Protein AF-A0A3B9A4X0-F1 (afdb_monomer_lite)

Radius of gyration: 16.97 Å; chains: 1; bounding box: 47×28×33 Å

pLDDT: mean 79.43, std 12.93, range [46.78, 94.56]

Foldseek 3Di:
DPQVDAPDPVSVVVVVVVVVCVVPQPPPAAEDEAEEEDQADDPPPPDDPDPVPSVVVVVVCVVVSHHYPYYFYHYNHDVPDCPDDRSVVVD

Secondary structure (DSSP, 8-state):
--TTS-SSHHHHHHHHHHHHHHHTSPTTPPEEEEEEE-S---SSS-SSSSSHHHHHHHHHHHHTT-EEEEEEEETT---S-S-SHHHHHH-

Structure (mmCIF, N/CA/C/O backbone):
data_AF-A0A3B9A4X0-F1
#
_entry.id   AF-A0A3B9A4X0-F1
#
loop_
_atom_site.group_PDB
_atom_site.id
_atom_site.type_symbol
_atom_site.label_atom_id
_atom_site.label_alt_id
_atom_site.label_comp_id
_atom_site.label_asym_id
_atom_site.label_entity_id
_atom_site.label_seq_id
_atom_site.pdbx_PDB_ins_code
_atom_site.Cartn_x
_atom_site.Cartn_y
_atom_site.Cartn_z
_atom_site.occupancy
_atom_site.B_iso_or_equiv
_atom_site.auth_seq_id
_atom_site.auth_comp_id
_atom_site.auth_asym_id
_atom_site.auth_atom_id
_atom_site.pdbx_PDB_model_num
ATOM 1 N N . MET A 1 1 ? -25.712 1.791 -8.185 1.00 48.50 1 MET A N 1
ATOM 2 C CA . MET A 1 1 ? -26.944 1.277 -7.528 1.00 48.50 1 MET A CA 1
ATOM 3 C C . MET A 1 1 ? -27.037 -0.256 -7.558 1.00 48.50 1 MET A C 1
ATOM 5 O O . MET A 1 1 ? -27.753 -0.803 -6.735 1.00 48.50 1 MET A O 1
ATOM 9 N N . LEU A 1 2 ? -26.295 -0.949 -8.441 1.00 52.97 2 LEU A N 1
ATOM 10 C CA . LEU A 1 2 ? -26.215 -2.420 -8.504 1.00 52.97 2 LEU A CA 1
ATOM 11 C C . LEU A 1 2 ? -25.163 -3.045 -7.562 1.00 52.97 2 LEU A C 1
ATOM 13 O O . LEU A 1 2 ? -25.293 -4.211 -7.216 1.00 52.97 2 LEU A O 1
ATOM 17 N N . ASP A 1 3 ? -24.170 -2.285 -7.087 1.00 66.00 3 ASP A N 1
ATOM 18 C CA . ASP A 1 3 ? -23.036 -2.840 -6.321 1.00 66.00 3 ASP A CA 1
ATOM 19 C C . ASP A 1 3 ? -23.391 -3.352 -4.918 1.00 66.00 3 ASP A C 1
ATOM 21 O O . ASP A 1 3 ? -22.589 -4.037 -4.285 1.00 66.00 3 ASP A O 1
ATOM 25 N N . PHE A 1 4 ? -24.597 -3.063 -4.423 1.00 74.44 4 PHE A N 1
ATOM 26 C CA . PHE A 1 4 ? -25.037 -3.523 -3.105 1.00 74.44 4 PHE A CA 1
ATOM 27 C C . PHE A 1 4 ? -25.492 -4.987 -3.117 1.00 74.44 4 PHE A C 1
ATOM 29 O O . PHE A 1 4 ? -25.337 -5.689 -2.121 1.00 74.44 4 PHE A O 1
ATOM 36 N N . ILE A 1 5 ? -26.022 -5.472 -4.244 1.00 88.69 5 ILE A N 1
ATOM 37 C CA . ILE A 1 5 ? -26.530 -6.842 -4.348 1.00 88.69 5 ILE A CA 1
ATOM 38 C C . ILE A 1 5 ? -25.350 -7.763 -4.688 1.00 88.69 5 ILE A C 1
ATOM 40 O O . ILE A 1 5 ? -24.666 -7.531 -5.686 1.00 88.69 5 ILE A O 1
ATOM 44 N N . PRO A 1 6 ? -25.025 -8.761 -3.851 1.00 90.12 6 PRO A N 1
ATOM 45 C CA . PRO A 1 6 ? -23.954 -9.697 -4.149 1.00 90.12 6 PRO A CA 1
ATOM 46 C C . PRO A 1 6 ? -24.347 -10.668 -5.261 1.00 90.12 6 PRO A C 1
ATOM 48 O O . PRO A 1 6 ? -25.468 -11.172 -5.287 1.00 90.12 6 PRO A O 1
ATOM 51 N N . ASN A 1 7 ? -23.402 -10.954 -6.157 1.00 92.88 7 ASN A N 1
ATOM 52 C CA . ASN A 1 7 ? -23.633 -11.835 -7.312 1.00 92.88 7 ASN A CA 1
ATOM 53 C C . ASN A 1 7 ? -23.259 -13.305 -7.046 1.00 92.88 7 ASN A C 1
ATOM 55 O O . ASN A 1 7 ? -23.500 -14.173 -7.882 1.00 92.88 7 ASN A O 1
ATOM 59 N N . SER A 1 8 ? -22.656 -13.594 -5.892 1.00 94.56 8 SER A N 1
ATOM 60 C CA . SER A 1 8 ? -22.315 -14.942 -5.434 1.00 94.56 8 SER A CA 1
ATOM 61 C C . SER A 1 8 ? -22.186 -14.982 -3.909 1.00 94.56 8 SER A C 1
ATOM 63 O O . SER A 1 8 ? -22.113 -13.941 -3.251 1.00 94.56 8 SER A O 1
ATOM 65 N N . LEU A 1 9 ? -22.127 -16.189 -3.337 1.00 92.50 9 LEU A N 1
ATOM 66 C CA . LEU A 1 9 ? -21.844 -16.373 -1.910 1.00 92.50 9 LEU A CA 1
ATOM 67 C C . LEU A 1 9 ? -20.462 -15.813 -1.527 1.00 92.50 9 LEU A C 1
ATOM 69 O O . LEU A 1 9 ? -20.322 -15.193 -0.477 1.00 92.50 9 LEU A O 1
ATOM 73 N N . ASP A 1 10 ? -19.462 -15.974 -2.395 1.00 93.81 10 ASP A N 1
ATOM 74 C CA . ASP A 1 10 ? -18.118 -15.428 -2.177 1.00 93.81 10 ASP A CA 1
ATOM 75 C C . ASP A 1 10 ? -18.110 -13.897 -2.192 1.00 93.81 10 ASP A C 1
ATOM 77 O O . ASP A 1 10 ? -17.439 -13.270 -1.371 1.00 93.81 10 ASP A O 1
ATOM 81 N N . ASP A 1 11 ? -18.884 -13.286 -3.093 1.00 89.75 11 ASP A N 1
ATOM 82 C CA . ASP A 1 11 ? -19.051 -11.834 -3.160 1.00 89.75 11 ASP A CA 1
ATOM 83 C C . ASP A 1 11 ? -19.773 -11.301 -1.912 1.00 89.75 11 ASP A C 1
ATOM 85 O O . ASP A 1 11 ? -19.336 -10.322 -1.308 1.00 89.75 11 ASP A O 1
ATOM 89 N N . LEU A 1 12 ? -20.821 -11.995 -1.450 1.00 91.75 12 LEU A N 1
ATOM 90 C CA . LEU A 1 12 ? -21.503 -11.682 -0.190 1.00 91.75 12 LEU A CA 1
ATOM 91 C C . LEU A 1 12 ? -20.534 -11.747 0.997 1.00 91.75 12 LEU A C 1
ATOM 93 O O . LEU A 1 12 ? -20.457 -10.797 1.775 1.00 91.75 12 LEU A O 1
ATOM 97 N N . ASN A 1 13 ? -19.774 -12.837 1.118 1.00 93.19 13 ASN A N 1
ATOM 98 C CA . ASN A 1 13 ? -18.792 -13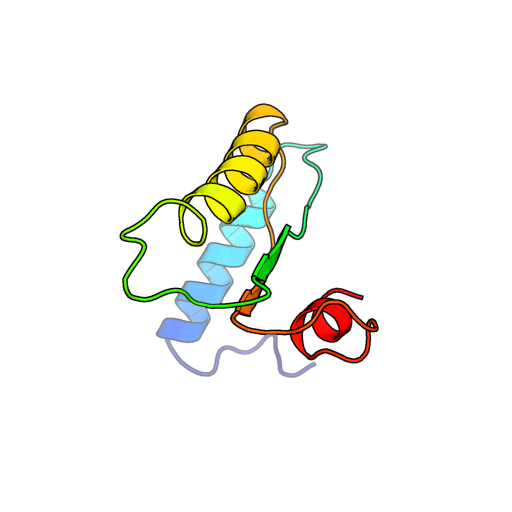.007 2.186 1.00 93.19 13 ASN A CA 1
ATOM 99 C C . ASN A 1 13 ? -17.748 -11.888 2.153 1.00 93.19 13 ASN A C 1
ATOM 101 O O . ASN A 1 13 ? -17.469 -11.280 3.184 1.00 93.19 13 ASN A O 1
ATOM 105 N N . ARG A 1 14 ? -17.219 -11.550 0.972 1.00 87.69 14 ARG A N 1
ATOM 106 C CA . ARG A 1 14 ? -16.259 -10.452 0.806 1.00 87.69 14 ARG A CA 1
ATOM 107 C C . ARG A 1 14 ? -16.844 -9.105 1.239 1.00 87.69 14 ARG A C 1
ATOM 109 O O . ARG A 1 14 ? -16.185 -8.376 1.979 1.00 87.69 14 ARG A O 1
ATOM 116 N N . LYS A 1 15 ? -18.076 -8.787 0.824 1.00 88.50 15 LYS A N 1
ATOM 117 C CA . LYS A 1 15 ? -18.767 -7.543 1.203 1.00 88.50 15 LYS A CA 1
ATOM 118 C C . LYS A 1 15 ? -19.017 -7.469 2.708 1.00 88.50 15 LYS A C 1
ATOM 120 O O . LYS A 1 15 ? -18.697 -6.452 3.314 1.00 88.50 15 LYS A O 1
ATOM 125 N N . ILE A 1 16 ? -19.512 -8.547 3.326 1.00 91.81 16 ILE A N 1
ATOM 126 C CA . ILE A 1 16 ? -19.719 -8.620 4.783 1.00 91.81 16 ILE A CA 1
ATOM 127 C C . ILE A 1 16 ? -18.405 -8.381 5.527 1.00 91.81 16 ILE A C 1
ATOM 129 O O . ILE A 1 16 ? -18.370 -7.556 6.435 1.00 91.81 16 ILE A O 1
ATOM 133 N N . GLN A 1 17 ? -17.320 -9.052 5.132 1.00 87.06 17 GLN A N 1
ATOM 134 C CA . GLN A 1 17 ? -16.012 -8.855 5.764 1.00 87.06 17 GLN A CA 1
ATOM 135 C C . GLN A 1 17 ? -15.521 -7.408 5.623 1.00 87.06 17 GLN A C 1
ATOM 137 O O . GLN A 1 17 ? -14.999 -6.842 6.582 1.00 87.06 17 GLN A O 1
ATOM 142 N N . GLY A 1 18 ? -15.749 -6.780 4.465 1.00 82.00 18 GLY A N 1
ATOM 143 C CA . GLY A 1 18 ? -15.477 -5.357 4.256 1.00 82.00 18 GLY A CA 1
ATOM 144 C C . GLY A 1 18 ? -16.268 -4.459 5.210 1.00 82.00 18 GLY A C 1
ATOM 145 O O . GLY A 1 18 ? -15.677 -3.636 5.904 1.00 82.00 18 GLY A O 1
ATOM 146 N N . TYR A 1 19 ? -17.585 -4.656 5.315 1.00 85.50 19 TYR A N 1
ATOM 147 C CA . TYR A 1 19 ? -18.431 -3.868 6.218 1.00 85.50 19 TYR A CA 1
ATOM 148 C C . TYR A 1 19 ? -18.063 -4.055 7.690 1.00 85.50 19 TYR A C 1
ATOM 150 O O . TYR A 1 19 ? -17.985 -3.079 8.430 1.00 85.50 19 TYR A O 1
ATOM 158 N N . VAL A 1 20 ? -17.801 -5.291 8.120 1.00 86.25 20 VAL A N 1
ATOM 159 C CA . VAL A 1 20 ? -17.362 -5.585 9.491 1.00 86.25 20 VAL A CA 1
ATOM 160 C C . VAL A 1 20 ? -16.023 -4.907 9.786 1.00 86.25 20 VAL A C 1
ATOM 162 O O . VAL A 1 20 ? -15.841 -4.386 10.884 1.00 86.25 20 VAL A O 1
ATOM 165 N N . LYS A 1 21 ? -15.097 -4.863 8.821 1.00 79.56 21 LYS A N 1
ATOM 166 C CA . LYS A 1 21 ? -13.820 -4.155 8.968 1.00 79.56 21 LYS A CA 1
ATOM 167 C C . LYS A 1 21 ? -14.015 -2.644 9.124 1.00 79.56 21 LYS A C 1
ATOM 169 O O . LYS A 1 21 ? -13.394 -2.060 10.003 1.00 79.56 21 LYS A O 1
ATOM 174 N N . GLU A 1 22 ? -14.893 -2.033 8.329 1.00 76.38 22 GLU A N 1
ATOM 175 C CA . GLU A 1 22 ? -15.209 -0.601 8.445 1.00 76.38 22 GLU A CA 1
ATOM 176 C C . GLU A 1 22 ? -15.898 -0.259 9.774 1.00 76.38 22 GLU A C 1
ATOM 178 O O . GLU A 1 22 ? -15.565 0.745 10.394 1.00 76.38 22 GLU A O 1
ATOM 183 N N . LEU A 1 23 ? -16.811 -1.111 10.253 1.00 81.56 23 LEU A N 1
ATOM 184 C CA . LEU A 1 23 ? -17.488 -0.918 11.543 1.00 81.56 23 LEU A CA 1
ATOM 185 C C . LEU A 1 23 ? -16.542 -1.043 12.744 1.00 81.56 23 LEU A C 1
ATOM 187 O O . LEU A 1 23 ? -16.775 -0.413 13.769 1.00 81.56 23 LEU A O 1
ATOM 191 N N . ASN A 1 24 ? -15.493 -1.860 12.627 1.00 79.12 24 ASN A N 1
ATOM 192 C CA . ASN A 1 24 ? -14.470 -2.023 13.662 1.00 79.12 24 ASN A CA 1
ATOM 193 C C . ASN A 1 24 ? -13.268 -1.088 13.464 1.00 79.12 24 ASN A C 1
ATOM 195 O O . ASN A 1 24 ? -12.253 -1.244 14.149 1.00 79.12 24 ASN A O 1
ATOM 199 N N . ARG A 1 25 ? -13.341 -0.144 12.519 1.00 71.88 25 ARG A N 1
ATOM 200 C CA . ARG A 1 25 ? -12.256 0.805 12.291 1.00 71.88 25 ARG A CA 1
ATOM 201 C C . ARG A 1 25 ? -12.103 1.696 13.530 1.00 71.88 25 ARG A C 1
ATOM 203 O O . ARG A 1 25 ? -13.103 2.243 13.990 1.00 71.88 25 ARG A O 1
ATOM 210 N N . PRO A 1 26 ? -10.882 1.878 14.064 1.00 71.81 26 PRO A N 1
ATOM 211 C CA . PRO A 1 26 ? -10.661 2.821 15.150 1.00 71.81 26 PRO A CA 1
ATOM 212 C C . PRO A 1 26 ? -11.123 4.222 14.737 1.00 71.81 26 PRO A C 1
ATOM 214 O O . PRO A 1 26 ? -10.787 4.692 13.644 1.00 71.81 26 PRO A O 1
ATOM 217 N N . ASP A 1 27 ? -11.878 4.890 15.607 1.00 69.88 27 ASP A N 1
ATOM 218 C CA . ASP A 1 27 ? -12.298 6.270 15.377 1.00 69.88 27 ASP A CA 1
ATOM 219 C C . ASP A 1 27 ? -11.065 7.160 15.156 1.00 69.88 27 ASP A C 1
ATOM 221 O O . ASP A 1 27 ? -10.135 7.180 15.963 1.00 69.88 27 ASP A O 1
ATOM 225 N N . GLY A 1 28 ? -11.045 7.881 14.032 1.00 68.06 28 GLY A N 1
ATOM 226 C CA . GLY A 1 28 ? -9.928 8.751 13.647 1.00 68.06 28 GLY A CA 1
ATOM 227 C C . GLY A 1 28 ? -8.756 8.063 12.933 1.00 68.06 28 GLY A C 1
ATOM 228 O O . GLY A 1 28 ? -7.737 8.714 12.712 1.00 68.06 28 GLY A O 1
ATOM 229 N N . ALA A 1 29 ? -8.864 6.784 12.550 1.00 75.56 29 ALA A N 1
ATOM 230 C CA . ALA A 1 29 ? -7.851 6.144 11.708 1.00 75.56 29 ALA A CA 1
ATOM 231 C C . ALA A 1 29 ? -7.894 6.689 10.267 1.00 75.56 29 ALA A C 1
ATOM 233 O O . ALA A 1 29 ? -8.897 6.550 9.565 1.00 75.56 29 ALA A O 1
ATOM 234 N N . GLU A 1 30 ? -6.786 7.284 9.822 1.00 87.69 30 GLU A N 1
ATOM 235 C CA . GLU A 1 30 ? -6.623 7.771 8.449 1.00 87.69 30 GLU A CA 1
ATOM 236 C C . GLU A 1 30 ? -6.585 6.608 7.448 1.00 87.69 30 GLU A C 1
ATOM 238 O O . GLU A 1 30 ? -5.941 5.577 7.684 1.00 87.69 30 GLU A O 1
ATOM 243 N N . MET A 1 31 ? -7.239 6.797 6.300 1.00 88.06 31 MET A N 1
ATOM 244 C CA . MET A 1 31 ? -7.180 5.866 5.171 1.00 88.06 31 MET A CA 1
ATOM 245 C C . MET A 1 31 ? -6.060 6.291 4.224 1.00 88.06 31 MET A C 1
ATOM 247 O O . MET A 1 31 ? -6.011 7.443 3.795 1.00 88.06 31 MET A O 1
ATOM 251 N N . VAL A 1 32 ? -5.180 5.362 3.853 1.00 90.94 32 VAL A N 1
ATOM 252 C CA . VAL A 1 32 ? -4.017 5.667 3.005 1.00 90.94 32 VAL A CA 1
ATOM 253 C C . VAL A 1 32 ? -3.898 4.732 1.809 1.00 90.94 32 VAL A C 1
ATOM 255 O O . VAL A 1 32 ? -4.158 3.533 1.904 1.00 90.94 32 VAL A O 1
ATOM 258 N N . GLY A 1 33 ? -3.507 5.299 0.670 1.00 91.88 33 GLY A N 1
ATOM 259 C CA . GLY A 1 33 ? -3.163 4.564 -0.543 1.00 91.88 33 GLY A CA 1
ATOM 260 C C . GLY A 1 33 ? -1.650 4.532 -0.692 1.00 91.88 33 GLY A C 1
ATOM 261 O O . GLY A 1 33 ? -0.988 5.542 -0.453 1.00 91.88 33 GLY A O 1
ATOM 262 N N . ILE A 1 34 ? -1.097 3.383 -1.065 1.00 91.44 34 ILE A N 1
ATOM 263 C CA . ILE A 1 34 ? 0.342 3.232 -1.289 1.00 91.44 34 ILE A CA 1
ATOM 264 C C . ILE A 1 34 ? 0.582 3.111 -2.785 1.00 91.44 34 ILE A C 1
ATOM 266 O O . ILE A 1 34 ? -0.037 2.290 -3.449 1.00 91.44 34 ILE A O 1
ATOM 270 N N . TYR A 1 35 ? 1.503 3.909 -3.313 1.00 89.31 35 TYR A N 1
ATOM 271 C CA . TYR A 1 35 ? 1.913 3.835 -4.708 1.00 89.31 35 TYR A CA 1
ATOM 272 C C . TYR A 1 35 ? 3.385 3.443 -4.813 1.00 89.31 35 TYR A C 1
ATOM 274 O O . TYR A 1 35 ? 4.254 4.144 -4.288 1.00 89.31 35 TYR A O 1
ATOM 282 N N . THR A 1 36 ? 3.677 2.350 -5.516 1.00 86.62 36 THR A N 1
ATOM 283 C CA . THR A 1 36 ? 5.036 1.839 -5.721 1.00 86.62 36 THR A CA 1
ATOM 284 C C . THR A 1 36 ? 5.384 1.786 -7.208 1.00 86.62 36 THR A C 1
ATOM 286 O O . THR A 1 36 ? 4.542 1.600 -8.089 1.00 86.62 36 THR A O 1
ATOM 289 N N . ARG A 1 37 ? 6.663 2.015 -7.529 1.00 84.56 37 ARG A N 1
ATOM 290 C CA . ARG A 1 37 ? 7.150 2.017 -8.914 1.00 84.56 37 ARG A CA 1
ATOM 291 C C . ARG A 1 37 ? 8.618 1.648 -8.975 1.00 84.56 37 ARG A C 1
ATOM 293 O O . ARG A 1 37 ? 9.444 2.256 -8.298 1.00 84.56 37 ARG A O 1
ATOM 300 N N . VAL A 1 38 ? 8.971 0.793 -9.929 1.00 75.44 38 VAL A N 1
ATOM 301 C CA . VAL A 1 38 ? 10.370 0.464 -10.221 1.00 75.44 38 VAL A CA 1
ATOM 302 C C . VAL A 1 38 ? 10.691 0.784 -11.679 1.00 75.44 38 VAL A C 1
ATOM 304 O O . VAL A 1 38 ? 9.917 0.483 -12.580 1.00 75.44 38 VAL A O 1
ATOM 307 N N . SER A 1 39 ? 11.825 1.445 -11.940 1.00 69.12 39 SER A N 1
ATOM 308 C CA . SER A 1 39 ? 12.215 1.846 -13.306 1.00 69.12 39 SER A CA 1
ATOM 309 C C . SER A 1 39 ? 12.728 0.686 -14.158 1.00 69.12 39 SER A C 1
ATOM 311 O O . SER A 1 39 ? 12.592 0.740 -15.379 1.00 69.12 39 SER A O 1
ATOM 313 N N . ARG A 1 40 ? 13.326 -0.339 -13.540 1.00 67.44 40 ARG A N 1
ATOM 314 C CA . ARG A 1 40 ? 13.847 -1.550 -14.190 1.00 67.44 40 ARG A CA 1
ATOM 315 C C . ARG A 1 40 ? 13.706 -2.743 -13.248 1.00 67.44 40 ARG A C 1
ATOM 317 O O . ARG A 1 40 ? 14.063 -2.624 -12.083 1.00 67.44 40 ARG A O 1
ATOM 324 N N . ILE A 1 41 ? 13.235 -3.877 -13.759 1.00 65.75 41 ILE A N 1
ATOM 325 C CA . ILE A 1 41 ? 13.251 -5.151 -13.029 1.00 65.75 41 ILE A CA 1
ATOM 326 C C . ILE A 1 41 ? 14.570 -5.842 -13.374 1.00 65.75 41 ILE A C 1
ATOM 328 O O . ILE A 1 41 ? 14.728 -6.387 -14.470 1.00 65.75 41 ILE A O 1
ATOM 332 N N . ASP A 1 42 ? 15.547 -5.757 -12.477 1.00 63.41 42 ASP A N 1
ATOM 333 C CA . ASP A 1 42 ? 16.796 -6.498 -12.622 1.00 63.41 42 ASP A CA 1
ATOM 334 C C . ASP A 1 42 ? 16.606 -7.915 -12.067 1.00 63.41 42 ASP A C 1
ATOM 336 O O . ASP A 1 42 ? 16.449 -8.106 -10.868 1.00 63.41 42 ASP A O 1
ATOM 340 N N . HIS A 1 43 ? 16.599 -8.906 -12.959 1.00 59.56 43 HIS A N 1
ATOM 341 C CA . HIS A 1 43 ? 16.412 -10.317 -12.609 1.00 59.56 43 HIS A CA 1
ATOM 342 C C . HIS A 1 43 ? 17.715 -10.980 -12.119 1.00 59.56 43 HIS A C 1
ATOM 344 O O . HIS A 1 43 ? 17.686 -12.120 -11.664 1.00 59.56 43 HIS A O 1
ATOM 350 N N . ARG A 1 44 ? 18.865 -10.297 -12.247 1.00 61.59 44 ARG A N 1
ATOM 351 C CA . ARG A 1 44 ? 20.187 -10.758 -11.782 1.00 61.59 44 ARG A CA 1
ATOM 352 C C . ARG A 1 44 ? 20.548 -10.177 -10.420 1.00 61.59 44 ARG A C 1
ATOM 354 O O . ARG A 1 44 ? 21.296 -10.799 -9.669 1.00 61.59 44 ARG A O 1
ATOM 361 N N . ALA A 1 45 ? 20.007 -9.008 -10.094 1.00 57.78 45 ALA A N 1
ATOM 362 C CA . ALA A 1 45 ? 20.018 -8.474 -8.744 1.00 57.78 45 ALA A CA 1
ATOM 363 C C . ALA A 1 45 ? 18.927 -9.180 -7.927 1.00 57.78 45 ALA A C 1
ATOM 365 O O . ALA A 1 45 ? 17.804 -8.695 -7.818 1.00 57.78 45 ALA A O 1
ATOM 36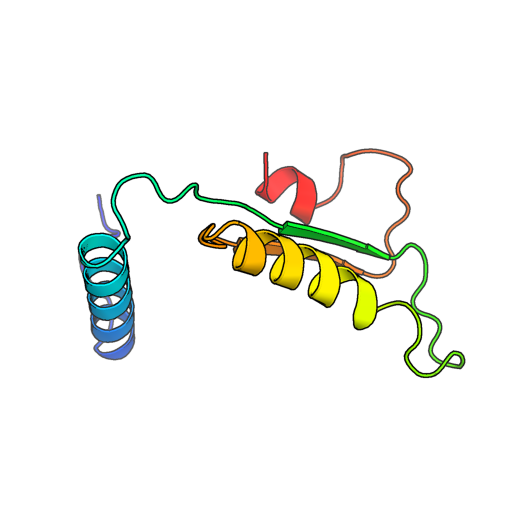6 N N . HIS A 1 46 ? 19.242 -10.350 -7.369 1.00 46.78 46 HIS A N 1
ATOM 367 C CA . HIS A 1 46 ? 18.373 -10.990 -6.384 1.00 46.78 46 HIS A CA 1
ATOM 368 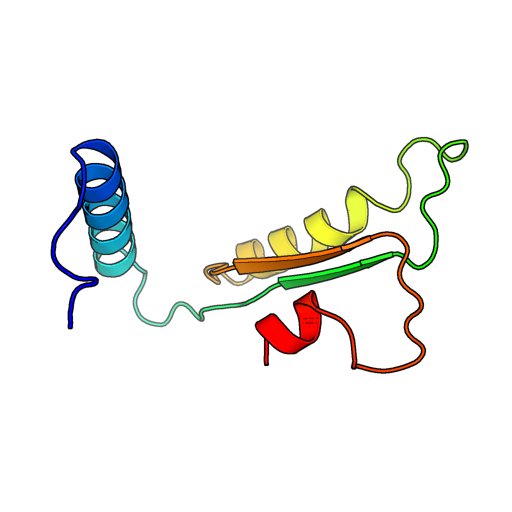C C . HIS A 1 46 ? 18.012 -9.986 -5.263 1.00 46.78 46 HIS A C 1
ATOM 370 O O . HIS A 1 46 ? 18.859 -9.602 -4.461 1.00 46.78 46 HIS A O 1
ATOM 376 N N . GLY A 1 47 ? 16.748 -9.552 -5.225 1.00 51.09 47 GLY A N 1
ATOM 377 C CA . GLY A 1 47 ? 16.027 -9.188 -3.999 1.00 51.09 47 GLY A CA 1
ATOM 378 C C . GLY A 1 47 ? 16.219 -7.803 -3.365 1.00 51.09 47 GLY A C 1
ATOM 379 O O . GLY A 1 47 ? 15.569 -7.544 -2.361 1.00 51.09 47 GLY A O 1
ATOM 380 N N . TYR A 1 48 ? 17.050 -6.882 -3.873 1.00 50.78 48 TYR A N 1
ATOM 381 C CA . TYR A 1 48 ? 17.335 -5.661 -3.083 1.00 50.78 48 TYR A CA 1
ATOM 382 C C . TYR A 1 48 ? 16.370 -4.473 -3.291 1.00 50.78 48 TYR A C 1
ATOM 384 O O . TYR A 1 48 ? 16.428 -3.508 -2.533 1.00 50.78 48 TYR A O 1
ATOM 392 N N . SER A 1 49 ? 15.514 -4.445 -4.322 1.00 54.16 49 SER A N 1
ATOM 393 C CA . SER A 1 49 ? 14.805 -3.188 -4.675 1.00 54.16 49 SER A CA 1
ATOM 394 C C . SER A 1 49 ? 13.322 -3.280 -5.020 1.00 54.16 49 SER A C 1
ATOM 396 O O . SER A 1 49 ? 12.677 -2.232 -5.017 1.00 54.16 49 SER A O 1
ATOM 398 N N . LEU A 1 50 ? 12.785 -4.468 -5.308 1.00 51.69 50 LEU A N 1
ATOM 399 C CA . LEU A 1 50 ? 11.362 -4.654 -5.628 1.00 51.69 50 LEU A CA 1
ATOM 400 C C . LEU A 1 50 ? 10.537 -5.030 -4.397 1.00 51.69 50 LEU A C 1
ATOM 402 O O . LEU A 1 50 ? 9.473 -4.454 -4.216 1.00 51.69 50 LEU A O 1
ATOM 406 N N . ASP A 1 51 ? 11.079 -5.871 -3.517 1.00 53.50 51 ASP A N 1
ATOM 407 C CA . ASP A 1 51 ? 10.345 -6.349 -2.338 1.00 53.50 51 ASP A CA 1
ATOM 408 C C . ASP A 1 51 ? 10.446 -5.359 -1.154 1.00 53.50 51 ASP A C 1
ATOM 410 O O . ASP A 1 51 ? 9.478 -5.120 -0.451 1.00 53.50 51 ASP A O 1
ATOM 414 N N . ILE A 1 52 ? 11.578 -4.654 -0.990 1.00 54.03 52 ILE A N 1
ATOM 415 C CA . ILE A 1 52 ? 11.833 -3.779 0.181 1.00 54.03 52 ILE A CA 1
ATOM 416 C C . ILE A 1 52 ? 11.100 -2.418 0.121 1.00 54.03 52 ILE A C 1
ATOM 418 O O . ILE A 1 52 ? 10.896 -1.769 1.150 1.00 54.03 52 ILE A O 1
ATOM 422 N N . GLN A 1 53 ? 10.744 -1.917 -1.068 1.00 57.03 53 GLN A N 1
ATOM 423 C CA . GLN A 1 53 ? 10.118 -0.588 -1.195 1.00 57.03 53 GLN A CA 1
ATOM 424 C C . GLN A 1 53 ? 8.636 -0.557 -0.778 1.00 57.03 53 GLN A C 1
ATOM 426 O O . GLN A 1 53 ? 8.286 0.350 -0.018 1.00 57.03 53 GLN A O 1
ATOM 431 N N . PRO A 1 54 ? 7.782 -1.506 -1.212 1.00 62.09 54 PRO A N 1
ATOM 432 C CA . PRO A 1 54 ? 6.417 -1.632 -0.698 1.00 62.09 54 PRO A CA 1
ATOM 433 C C . PRO A 1 54 ? 6.403 -1.845 0.821 1.00 62.09 54 PRO A C 1
ATOM 435 O O . PRO A 1 54 ? 5.683 -1.139 1.532 1.00 62.09 54 PRO A O 1
ATOM 438 N N . ASP A 1 55 ? 7.292 -2.713 1.319 1.00 66.75 55 ASP A N 1
ATOM 439 C CA . ASP A 1 55 ? 7.375 -3.103 2.730 1.00 66.75 55 ASP A CA 1
ATOM 440 C C . ASP A 1 55 ? 7.524 -1.905 3.679 1.00 66.75 55 ASP A C 1
ATOM 442 O O . ASP A 1 55 ? 6.863 -1.841 4.716 1.00 66.75 55 ASP A O 1
ATOM 446 N N . ARG A 1 56 ? 8.324 -0.894 3.310 1.00 80.94 56 ARG A N 1
ATOM 447 C CA . ARG A 1 56 ? 8.533 0.300 4.151 1.00 80.94 56 ARG A CA 1
ATOM 448 C C . ARG A 1 56 ? 7.333 1.236 4.202 1.00 80.94 56 ARG A C 1
ATOM 450 O O . ARG A 1 56 ? 7.077 1.836 5.245 1.00 80.94 56 ARG A O 1
ATOM 457 N N . SER A 1 57 ? 6.624 1.415 3.089 1.00 86.25 57 SER A N 1
ATOM 458 C CA . SER A 1 57 ? 5.420 2.254 3.064 1.00 86.25 57 SER A CA 1
ATOM 459 C C . SER A 1 57 ? 4.296 1.612 3.868 1.00 86.25 57 SER A C 1
ATOM 461 O O . SER A 1 57 ? 3.595 2.309 4.606 1.00 86.25 57 SER A O 1
ATOM 463 N N . GLU A 1 58 ? 4.167 0.287 3.783 1.00 87.25 58 GLU A N 1
ATOM 464 C CA . GLU A 1 58 ? 3.226 -0.448 4.617 1.00 87.25 58 GLU A CA 1
ATOM 465 C C . GLU A 1 58 ? 3.592 -0.387 6.097 1.00 87.25 58 GLU A C 1
ATOM 467 O O . GLU A 1 58 ? 2.725 -0.136 6.933 1.00 87.25 58 GLU A O 1
ATOM 472 N N . GLU A 1 59 ? 4.863 -0.618 6.432 1.00 87.88 59 GLU A N 1
ATOM 473 C CA . GLU A 1 59 ? 5.352 -0.548 7.807 1.00 87.88 59 GLU A CA 1
ATOM 474 C C . GLU A 1 59 ? 5.122 0.848 8.390 1.00 87.88 59 GLU A C 1
ATOM 476 O O . GLU A 1 59 ? 4.573 0.972 9.483 1.00 87.88 59 GLU A O 1
ATOM 481 N N . TYR A 1 60 ? 5.422 1.906 7.630 1.00 89.00 60 TYR A N 1
ATOM 482 C CA . TYR A 1 60 ? 5.144 3.278 8.042 1.00 89.00 60 TYR A CA 1
ATOM 483 C C . TYR A 1 60 ? 3.657 3.491 8.344 1.00 89.00 60 TYR A C 1
ATOM 485 O O . TYR A 1 60 ? 3.330 3.940 9.441 1.00 89.00 60 TYR A O 1
ATOM 493 N N . ALA A 1 61 ? 2.752 3.112 7.438 1.00 89.25 61 ALA A N 1
ATOM 494 C CA . ALA A 1 61 ? 1.312 3.226 7.669 1.00 89.25 61 ALA A CA 1
ATOM 495 C C . ALA A 1 61 ? 0.869 2.459 8.929 1.00 89.25 61 ALA A C 1
ATOM 497 O O . ALA A 1 61 ? 0.148 3.012 9.763 1.00 89.25 61 ALA A O 1
ATOM 498 N N . LYS A 1 62 ? 1.387 1.239 9.129 1.00 87.06 62 LYS A N 1
ATOM 499 C CA . LYS A 1 62 ? 1.148 0.431 10.337 1.00 87.06 62 LYS A CA 1
ATOM 500 C C . LYS A 1 62 ? 1.621 1.158 11.604 1.00 87.06 62 LYS A C 1
ATOM 502 O O . LYS A 1 62 ? 0.856 1.242 12.560 1.00 87.06 62 LYS A O 1
ATOM 507 N N . THR A 1 63 ? 2.819 1.762 11.613 1.00 88.75 63 THR A N 1
ATOM 508 C CA . THR A 1 63 ? 3.320 2.526 12.78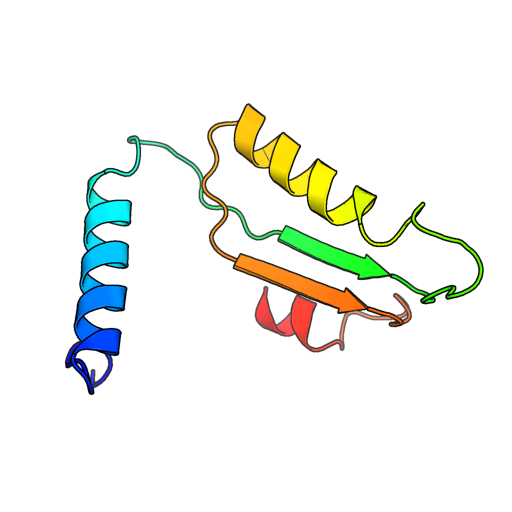2 1.00 88.75 63 THR A CA 1
ATOM 509 C C . THR A 1 63 ? 2.476 3.752 13.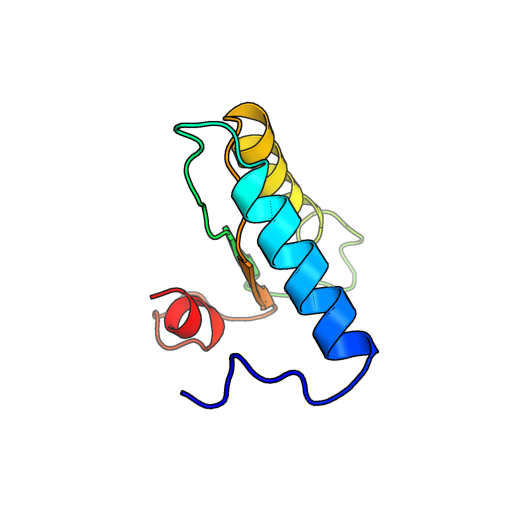123 1.00 88.75 63 THR A C 1
ATOM 511 O O . THR A 1 63 ? 2.456 4.195 14.270 1.00 88.75 63 THR A O 1
ATOM 514 N N . LYS A 1 64 ? 1.773 4.310 12.135 1.00 88.19 64 LYS A N 1
ATOM 515 C CA . LYS A 1 64 ? 0.906 5.479 12.302 1.00 88.19 64 LYS A CA 1
ATOM 516 C C . LYS A 1 64 ? -0.526 5.096 12.688 1.00 88.19 64 LYS A C 1
ATOM 518 O O . LYS A 1 64 ? -1.333 5.989 12.924 1.00 88.19 64 LYS A O 1
ATOM 523 N N . GLY A 1 65 ? -0.834 3.797 12.756 1.00 85.25 65 GLY A N 1
ATOM 524 C CA . GLY A 1 65 ? -2.191 3.294 12.968 1.00 85.25 65 GLY A CA 1
ATOM 525 C C . GLY A 1 65 ? -3.121 3.560 11.782 1.00 85.25 65 GLY A C 1
ATOM 526 O O . GLY A 1 65 ? -4.335 3.600 11.953 1.00 85.25 65 GLY A O 1
ATOM 527 N N . TRP A 1 66 ? -2.563 3.787 10.592 1.00 89.50 66 TRP A N 1
ATOM 528 C CA . TRP A 1 66 ? -3.331 4.072 9.386 1.00 89.50 66 TRP A CA 1
ATOM 529 C C . TRP A 1 66 ? -3.806 2.789 8.718 1.00 89.50 66 TRP A C 1
ATOM 531 O O . TRP A 1 66 ? -3.124 1.761 8.734 1.00 89.50 66 TRP A O 1
ATOM 541 N N . GLN A 1 67 ? -4.965 2.867 8.074 1.00 86.31 67 GLN A N 1
ATOM 542 C CA . GLN A 1 67 ? -5.535 1.751 7.340 1.00 86.31 67 GLN A CA 1
ATOM 543 C C . GLN A 1 67 ? -5.215 1.892 5.854 1.00 86.31 67 GLN A C 1
ATOM 545 O O . GLN A 1 67 ? -5.677 2.805 5.170 1.00 86.31 67 GLN A O 1
ATOM 550 N N . ILE A 1 68 ? -4.423 0.954 5.341 1.00 88.94 68 ILE A N 1
ATOM 551 C CA . ILE A 1 68 ? -4.111 0.881 3.914 1.00 88.94 68 ILE A CA 1
ATOM 552 C C . ILE A 1 68 ? -5.366 0.398 3.181 1.00 88.94 68 ILE A C 1
ATOM 554 O O . ILE A 1 68 ? -5.877 -0.685 3.484 1.00 88.94 68 ILE A O 1
ATOM 558 N N . TYR A 1 69 ? -5.876 1.206 2.248 1.00 87.19 69 TYR A N 1
ATOM 559 C CA . TYR A 1 69 ? -7.074 0.869 1.473 1.00 87.19 69 TYR A CA 1
ATOM 560 C C . TYR A 1 69 ? -6.740 0.187 0.143 1.00 87.19 69 TYR A C 1
ATOM 562 O O . TYR A 1 69 ? -7.489 -0.686 -0.284 1.00 87.19 69 TYR A O 1
ATOM 570 N N . GLN A 1 70 ? -5.627 0.569 -0.493 1.00 89.06 70 GLN A N 1
ATOM 571 C CA . GLN A 1 70 ? -5.181 0.026 -1.775 1.00 89.06 70 GLN A CA 1
ATOM 572 C C . GLN A 1 70 ? -3.674 0.237 -1.959 1.00 89.06 70 GLN A C 1
ATOM 574 O O . GLN A 1 70 ? -3.121 1.258 -1.535 1.00 89.06 70 GLN A O 1
ATOM 579 N N . VAL A 1 71 ? -3.027 -0.720 -2.625 1.00 89.25 71 VAL A N 1
ATOM 580 C CA . VAL A 1 71 ? -1.654 -0.602 -3.130 1.00 89.25 71 VAL A CA 1
ATOM 581 C C . VAL A 1 71 ? -1.706 -0.570 -4.660 1.00 89.25 71 VAL A C 1
ATOM 583 O O . VAL A 1 71 ? -2.405 -1.372 -5.277 1.00 89.25 71 VAL A O 1
ATOM 586 N N . TYR A 1 72 ? -1.000 0.385 -5.256 1.00 89.25 72 TYR A N 1
ATOM 587 C CA . TYR A 1 72 ? -0.962 0.681 -6.686 1.00 89.25 72 TYR A CA 1
ATOM 588 C C . TYR A 1 72 ? 0.474 0.492 -7.191 1.00 89.25 72 TYR A C 1
ATOM 590 O O . TYR A 1 72 ? 1.384 1.160 -6.694 1.00 89.25 72 TYR A O 1
ATOM 598 N N . GLU A 1 73 ? 0.703 -0.387 -8.169 1.00 86.56 73 GLU A N 1
ATOM 599 C CA . GLU A 1 73 ? 2.058 -0.840 -8.528 1.00 86.56 73 GLU A CA 1
ATOM 600 C C . GLU A 1 73 ? 2.398 -0.710 -10.023 1.00 86.56 73 GLU A C 1
ATOM 602 O O . GLU A 1 73 ? 1.828 -1.382 -10.877 1.00 86.56 73 GLU A O 1
ATOM 607 N N . ASP A 1 74 ? 3.422 0.081 -10.356 1.00 85.88 74 ASP A N 1
ATOM 608 C CA . ASP A 1 74 ? 3.961 0.183 -11.724 1.00 85.88 74 ASP A CA 1
ATOM 609 C C . ASP A 1 74 ? 5.383 -0.421 -11.830 1.00 85.88 74 ASP A C 1
ATOM 611 O O . ASP A 1 74 ? 6.393 0.308 -11.778 1.00 85.88 74 ASP A O 1
ATOM 615 N N . PRO A 1 75 ? 5.525 -1.745 -12.014 1.00 80.69 75 PRO A N 1
ATOM 616 C CA . PRO A 1 75 ? 6.828 -2.375 -12.192 1.00 80.69 75 PRO A CA 1
ATOM 617 C C . PRO A 1 75 ? 7.391 -2.124 -13.606 1.00 80.69 75 PRO A C 1
ATOM 619 O O . PRO A 1 75 ? 6.668 -2.079 -14.601 1.00 80.69 75 PRO A O 1
ATOM 622 N N . ALA A 1 76 ? 8.714 -1.950 -13.711 1.00 76.25 76 ALA A N 1
ATOM 623 C CA . ALA A 1 76 ? 9.444 -1.659 -14.959 1.00 76.25 76 ALA A CA 1
ATOM 624 C C . ALA A 1 76 ? 8.943 -0.436 -15.763 1.00 76.25 76 ALA A C 1
ATOM 626 O O . ALA A 1 76 ? 9.020 -0.415 -16.995 1.00 76.25 76 ALA A O 1
ATOM 627 N N . ARG A 1 77 ? 8.445 0.614 -15.098 1.00 76.50 77 ARG A N 1
ATOM 628 C CA . ARG A 1 77 ? 7.941 1.830 -15.762 1.00 76.50 77 ARG A CA 1
ATOM 629 C C . ARG A 1 77 ? 8.819 3.044 -15.483 1.00 76.50 77 ARG A C 1
ATOM 631 O O . ARG A 1 77 ? 9.187 3.351 -14.344 1.00 76.50 77 ARG A O 1
ATOM 638 N N . THR A 1 78 ? 9.135 3.788 -16.546 1.00 78.25 78 THR A N 1
ATOM 639 C CA . THR A 1 78 ? 9.878 5.052 -16.432 1.00 78.25 78 THR A CA 1
ATOM 640 C C . THR A 1 78 ? 9.033 6.094 -15.698 1.00 78.25 78 THR A C 1
ATOM 642 O O . THR A 1 78 ? 7.854 6.253 -16.004 1.00 78.25 78 THR A O 1
ATOM 645 N N . GLY A 1 79 ? 9.637 6.857 -14.787 1.00 79.94 79 GLY A N 1
ATOM 646 C CA . GLY A 1 79 ? 8.971 7.959 -14.079 1.00 79.94 79 GLY A CA 1
ATOM 647 C C . GLY A 1 79 ? 8.882 9.265 -14.878 1.00 79.94 79 GLY A C 1
ATOM 648 O O . GLY A 1 79 ? 8.786 10.325 -14.276 1.00 79.94 79 GLY A O 1
ATOM 649 N N . ARG A 1 80 ? 8.971 9.225 -16.217 1.00 84.38 80 ARG A N 1
ATOM 650 C CA . ARG A 1 80 ? 9.082 10.428 -17.066 1.00 84.38 80 ARG A CA 1
ATOM 651 C C . ARG A 1 80 ? 7.843 11.332 -17.001 1.00 84.38 80 ARG A C 1
ATOM 653 O O . ARG A 1 80 ? 7.962 12.531 -17.220 1.00 84.38 80 ARG A O 1
ATOM 660 N N . ASN A 1 81 ? 6.662 10.768 -16.761 1.00 85.25 81 ASN A N 1
ATOM 661 C CA . ASN A 1 81 ? 5.409 11.513 -16.626 1.00 85.25 81 ASN A CA 1
ATOM 662 C C . ASN A 1 81 ? 4.398 10.735 -15.764 1.00 85.25 81 ASN A C 1
ATOM 664 O O . ASN A 1 81 ? 4.645 9.585 -15.403 1.00 85.25 81 ASN A O 1
ATOM 668 N N . SER A 1 82 ? 3.256 11.345 -15.445 1.00 84.50 82 SER A N 1
ATOM 669 C CA . SER A 1 82 ? 2.179 10.717 -14.658 1.00 84.50 82 SER A CA 1
ATOM 670 C C . SER A 1 82 ? 1.147 9.959 -15.500 1.00 84.50 82 SER A C 1
ATOM 672 O O . SER A 1 82 ? 0.170 9.474 -14.945 1.00 84.50 82 SER A O 1
ATOM 674 N N . ARG A 1 83 ? 1.347 9.826 -16.821 1.00 86.00 83 ARG A N 1
ATOM 675 C CA . ARG A 1 83 ? 0.441 9.090 -17.724 1.00 86.00 83 ARG A CA 1
ATOM 676 C C . ARG A 1 83 ? 0.714 7.589 -17.639 1.00 86.00 83 ARG A C 1
ATOM 678 O O . ARG A 1 83 ? 1.208 6.976 -18.585 1.00 86.00 83 ARG A O 1
ATOM 685 N N . ARG A 1 84 ? 0.477 7.025 -16.461 1.00 86.50 84 ARG A N 1
ATOM 686 C CA . ARG A 1 84 ? 0.712 5.619 -16.130 1.00 86.50 84 ARG A CA 1
ATOM 687 C C . ARG A 1 84 ? -0.525 5.066 -15.421 1.00 86.50 84 ARG A C 1
ATOM 689 O O . ARG A 1 84 ? -1.182 5.844 -14.738 1.00 86.50 84 ARG A O 1
ATOM 696 N N . PRO A 1 85 ? -0.860 3.783 -15.613 1.00 87.56 85 PRO A N 1
ATOM 697 C CA . PRO A 1 85 ? -2.162 3.245 -15.225 1.00 87.56 85 PRO A CA 1
ATOM 698 C C . PRO A 1 85 ? -2.418 3.375 -13.722 1.00 87.56 85 PRO A C 1
ATOM 700 O O . PRO A 1 85 ? -3.414 3.965 -13.324 1.00 87.56 85 PRO A O 1
ATOM 703 N N . GLU A 1 86 ? -1.473 2.942 -12.896 1.00 91.12 86 GLU A N 1
ATOM 704 C CA . GLU A 1 86 ? -1.656 2.893 -11.447 1.00 91.12 86 GLU A CA 1
ATOM 705 C C . GLU A 1 86 ? -1.694 4.258 -10.736 1.00 91.12 86 GLU A C 1
ATOM 707 O O . GLU A 1 86 ? -2.590 4.473 -9.924 1.00 91.12 86 GLU A O 1
ATOM 712 N N . PRO A 1 87 ? -0.832 5.250 -11.038 1.00 87.75 87 PRO A N 1
ATOM 713 C CA . PRO A 1 87 ? -0.980 6.569 -10.435 1.00 87.75 87 PRO A CA 1
ATOM 714 C C . PRO A 1 87 ? -2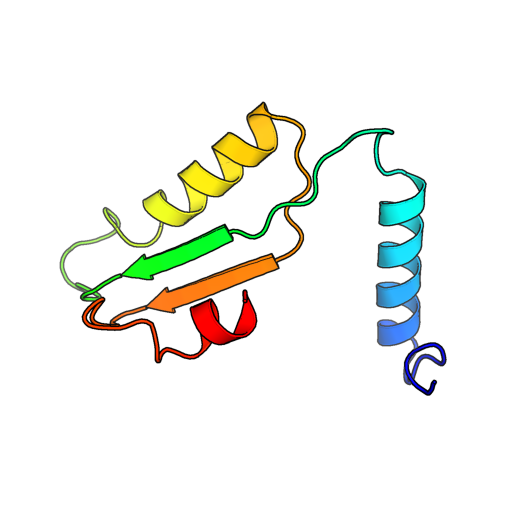.214 7.305 -10.968 1.00 87.75 87 PRO A C 1
ATOM 716 O O . PRO A 1 87 ? -2.714 8.174 -10.273 1.00 87.75 87 PRO A O 1
ATOM 719 N N . GLN A 1 88 ? -2.709 6.986 -12.171 1.00 91.12 88 GLN A N 1
ATOM 720 C CA . GLN A 1 88 ? -3.992 7.512 -12.658 1.00 91.12 88 GLN A CA 1
ATOM 721 C C . GLN A 1 88 ? -5.191 6.822 -11.998 1.00 91.12 88 GLN A C 1
ATOM 723 O O . GLN A 1 88 ? -6.256 7.410 -11.946 1.00 91.12 88 GLN A O 1
ATOM 728 N N . HIS A 1 89 ? -5.031 5.592 -11.511 1.00 88.94 89 HIS A N 1
ATOM 729 C CA . HIS A 1 89 ? -6.056 4.892 -10.739 1.00 88.94 89 HIS A CA 1
ATOM 730 C C . HIS A 1 89 ? -6.126 5.403 -9.290 1.00 88.94 89 HIS A C 1
ATOM 732 O O . HIS A 1 89 ? -7.193 5.403 -8.688 1.00 88.94 89 HIS A O 1
ATOM 738 N N . MET A 1 90 ? -4.994 5.861 -8.746 1.00 87.44 90 MET A N 1
ATOM 739 C CA . MET A 1 90 ? -4.907 6.444 -7.404 1.00 87.44 90 MET A CA 1
ATOM 740 C C . MET A 1 90 ? -5.503 7.860 -7.294 1.00 87.44 90 MET A C 1
ATOM 742 O O . MET A 1 90 ? -5.945 8.235 -6.208 1.00 87.44 90 MET A O 1
ATOM 746 N N . ILE A 1 91 ? -5.431 8.659 -8.366 1.00 84.00 91 ILE A N 1
ATOM 747 C CA . ILE A 1 91 ? -5.841 10.080 -8.415 1.00 84.00 91 ILE A CA 1
ATOM 748 C C . ILE A 1 91 ? -7.288 10.192 -8.890 1.00 84.00 91 ILE A C 1
ATOM 750 O O . ILE A 1 91 ? -8.033 10.986 -8.275 1.00 84.00 91 ILE A O 1
#

Sequence (91 aa):
MLDFIPNSLDDLNRKIQGYVKELNRPDGAEMVGIYTRVSRIDHRAHGYSLDIQPDRSEEYAKTKGWQIYQVYEDPARTGRNSRRPEPQHMI